Protein AF-A0A7W0ZN73-F1 (afdb_monomer_lite)

Sequence (75 aa):
KLKANSSSWVKTATNKRFAWQRRYAAFSVSESQVERVRSYIRNQEAHHRRTTFADEYKALLRAHHIDFDEEHLWT

Secondary structure (DSSP, 8-state):
-HHHHHHHHHHHHH-S-----S--------GGGHHHHHHHHHTHHHHHTTS-HHHHHHHHHHHTT----TTTTT-

Radius of gyration: 15.47 Å; chains: 1; bounding box: 40×29×34 Å

Foldseek 3Di:
DPQVVVQVVCCVVPVDNDHDDPDDDDDDDDPVCVVVVVVCVVCVVVVCVPDPPLRVVVVRCVVRVHDDDPVPPVD

Structure (mmCIF, N/CA/C/O backbone):
data_AF-A0A7W0ZN73-F1
#
_entry.id   AF-A0A7W0ZN73-F1
#
loop_
_atom_site.group_PDB
_atom_site.id
_atom_site.type_symbol
_atom_site.label_atom_id
_atom_site.label_alt_id
_atom_site.label_comp_id
_atom_site.label_asym_id
_atom_site.label_entity_id
_atom_site.label_seq_id
_atom_site.pdbx_PDB_ins_code
_atom_site.Cartn_x
_atom_site.Cartn_y
_atom_site.Cartn_z
_atom_site.occupancy
_atom_site.B_iso_or_equiv
_atom_site.auth_seq_id
_atom_site.auth_comp_id
_atom_site.auth_asym_id
_atom_site.auth_atom_id
_atom_site.pdbx_PDB_model_num
ATOM 1 N N . LYS A 1 1 ? 8.435 12.673 -5.783 1.00 73.88 1 LYS A N 1
ATOM 2 C CA . LYS A 1 1 ? 9.824 12.134 -5.799 1.00 73.88 1 LYS A CA 1
ATOM 3 C C . LYS A 1 1 ? 10.022 10.849 -4.958 1.00 73.88 1 LYS A C 1
ATOM 5 O O . LYS A 1 1 ? 11.153 10.516 -4.650 1.00 73.88 1 LYS A O 1
ATOM 10 N N . LEU A 1 2 ? 8.987 10.051 -4.656 1.00 92.12 2 LEU A N 1
ATOM 11 C CA . LEU A 1 2 ? 9.154 8.828 -3.846 1.00 92.12 2 LEU A CA 1
ATOM 12 C C . LEU A 1 2 ? 9.666 7.629 -4.667 1.00 92.12 2 LEU A C 1
ATOM 14 O O . LEU A 1 2 ? 10.789 7.175 -4.475 1.00 92.12 2 LEU A O 1
ATOM 18 N N . LYS A 1 3 ? 8.866 7.164 -5.638 1.00 94.31 3 LYS A N 1
ATOM 19 C CA . LYS A 1 3 ? 9.150 5.961 -6.447 1.00 94.31 3 LYS A CA 1
ATOM 20 C C . LYS A 1 3 ? 10.437 6.079 -7.272 1.00 94.31 3 LYS A C 1
ATOM 22 O O . LYS A 1 3 ? 11.179 5.110 -7.393 1.00 94.31 3 LYS A O 1
ATOM 27 N N . ALA A 1 4 ? 10.721 7.261 -7.820 1.00 93.19 4 ALA A N 1
ATOM 28 C CA . ALA A 1 4 ? 11.924 7.501 -8.621 1.00 93.19 4 ALA A CA 1
ATOM 29 C C . ALA A 1 4 ? 13.210 7.390 -7.783 1.00 93.19 4 ALA A C 1
ATOM 31 O O . ALA A 1 4 ? 14.112 6.632 -8.139 1.00 93.19 4 ALA A O 1
ATOM 32 N N . ASN A 1 5 ? 13.264 8.084 -6.641 1.00 96.00 5 ASN A N 1
ATOM 33 C CA . ASN A 1 5 ? 14.442 8.091 -5.774 1.00 96.00 5 ASN A CA 1
ATOM 34 C C . ASN A 1 5 ? 14.706 6.699 -5.188 1.00 96.00 5 ASN A C 1
ATOM 36 O O . ASN A 1 5 ? 15.835 6.218 -5.248 1.00 96.00 5 ASN A O 1
ATOM 40 N N . SER A 1 6 ? 13.665 6.015 -4.696 1.00 95.25 6 SER A N 1
ATOM 41 C CA . SER A 1 6 ? 13.817 4.656 -4.170 1.00 95.25 6 SER A CA 1
ATOM 42 C C . SER A 1 6 ? 14.180 3.645 -5.257 1.00 95.25 6 SER A C 1
ATOM 44 O O . SER A 1 6 ? 14.972 2.750 -4.994 1.00 95.25 6 SER A O 1
ATOM 46 N N . SER A 1 7 ? 13.698 3.809 -6.497 1.00 95.38 7 SER A N 1
ATOM 47 C CA . SER A 1 7 ? 14.135 2.951 -7.610 1.00 95.38 7 SER A CA 1
ATOM 48 C C . SER A 1 7 ? 15.626 3.091 -7.891 1.00 95.38 7 SER A C 1
ATOM 50 O O . SER A 1 7 ? 16.293 2.086 -8.113 1.00 95.38 7 SER A O 1
ATOM 52 N N . SER A 1 8 ? 16.144 4.325 -7.893 1.00 95.31 8 SER A N 1
ATOM 53 C CA . SER A 1 8 ? 17.579 4.575 -8.064 1.00 95.31 8 SER A CA 1
ATOM 54 C C . SER A 1 8 ? 18.374 3.914 -6.938 1.00 95.31 8 SER A C 1
ATOM 56 O O . SER A 1 8 ? 19.278 3.125 -7.197 1.00 95.31 8 SER A O 1
ATOM 58 N N . TRP A 1 9 ? 17.956 4.140 -5.690 1.00 96.50 9 TRP A N 1
ATOM 59 C CA . TRP A 1 9 ? 18.615 3.566 -4.521 1.00 96.50 9 TRP A CA 1
ATOM 60 C C . TRP A 1 9 ? 18.629 2.029 -4.536 1.00 96.50 9 TRP A C 1
ATOM 62 O O . TRP A 1 9 ? 19.691 1.443 -4.354 1.00 96.50 9 TRP A O 1
ATOM 72 N N . VAL A 1 10 ? 17.500 1.363 -4.822 1.00 96.94 10 VAL A N 1
ATOM 73 C CA . VAL A 1 10 ? 17.430 -0.113 -4.871 1.00 96.94 10 VAL A CA 1
ATOM 74 C C . VAL A 1 10 ? 18.334 -0.678 -5.968 1.00 96.94 10 VAL A C 1
ATOM 76 O O . VAL A 1 10 ? 19.030 -1.666 -5.730 1.00 96.94 10 VAL A O 1
ATOM 79 N N . LYS A 1 11 ? 18.354 -0.057 -7.157 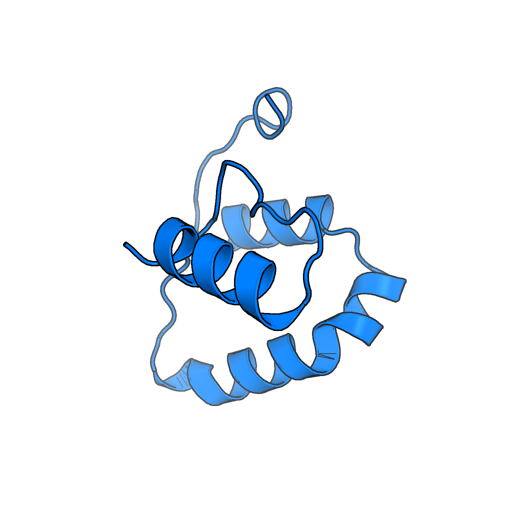1.00 96.88 11 LYS A N 1
ATOM 80 C CA . LYS A 1 11 ? 19.244 -0.474 -8.254 1.00 96.88 11 LYS A CA 1
ATOM 81 C C . LYS A 1 11 ? 20.705 -0.407 -7.824 1.00 96.88 11 LYS A C 1
ATOM 83 O O . LYS A 1 11 ? 21.427 -1.374 -8.033 1.00 96.88 11 LYS A O 1
ATOM 88 N N . THR A 1 12 ? 21.113 0.684 -7.177 1.00 96.75 12 THR A N 1
ATOM 89 C CA . THR A 1 12 ? 22.485 0.853 -6.679 1.00 96.75 12 THR A CA 1
ATOM 90 C C . THR A 1 12 ? 22.812 -0.133 -5.557 1.00 96.75 12 THR A C 1
ATOM 92 O O . THR A 1 12 ? 23.853 -0.775 -5.598 1.00 96.75 12 THR A O 1
ATOM 95 N N . ALA A 1 13 ? 21.921 -0.297 -4.577 1.00 97.56 13 ALA A N 1
ATOM 96 C CA . ALA A 1 13 ? 22.166 -1.128 -3.398 1.00 97.56 13 ALA A CA 1
ATOM 97 C C . ALA A 1 13 ? 22.196 -2.634 -3.703 1.00 97.56 13 ALA A C 1
ATOM 99 O O . ALA A 1 13 ? 22.862 -3.392 -3.006 1.00 97.56 13 ALA A O 1
ATOM 100 N N . THR A 1 14 ? 21.457 -3.083 -4.721 1.00 96.81 14 THR A N 1
ATOM 101 C CA . THR A 1 14 ? 21.297 -4.518 -5.021 1.00 96.81 14 THR A CA 1
ATOM 102 C C . THR A 1 14 ? 21.926 -4.949 -6.342 1.00 96.81 14 THR A C 1
ATOM 104 O O . THR A 1 14 ? 21.996 -6.147 -6.610 1.00 96.81 14 THR A O 1
ATOM 107 N N . ASN A 1 15 ? 22.340 -3.997 -7.184 1.00 95.06 15 ASN A N 1
ATOM 108 C CA . ASN A 1 15 ? 22.767 -4.217 -8.568 1.00 95.06 15 ASN A CA 1
ATOM 109 C C . ASN A 1 15 ? 21.743 -5.001 -9.422 1.00 95.06 15 ASN A C 1
ATOM 111 O O . ASN A 1 15 ? 22.094 -5.674 -10.391 1.00 95.06 15 ASN A O 1
ATOM 115 N N . LYS A 1 16 ? 20.453 -4.945 -9.060 1.00 95.75 16 LYS A N 1
ATOM 116 C CA . LYS A 1 16 ? 19.361 -5.611 -9.784 1.00 95.75 16 LYS A CA 1
ATOM 117 C C . LYS A 1 16 ? 18.555 -4.615 -10.606 1.00 95.75 16 LYS A C 1
ATOM 119 O O . LYS A 1 16 ? 18.379 -3.453 -10.233 1.00 95.75 16 LYS A O 1
ATOM 124 N N . ARG A 1 17 ? 17.983 -5.097 -11.714 1.00 95.25 17 ARG A N 1
ATOM 125 C CA . ARG A 1 17 ? 16.934 -4.358 -12.426 1.00 95.25 17 ARG A CA 1
ATOM 126 C C . ARG A 1 17 ? 15.712 -4.269 -11.518 1.00 95.25 17 ARG A C 1
ATOM 128 O O . ARG A 1 17 ? 15.147 -5.285 -11.132 1.00 95.25 17 ARG A O 1
ATOM 135 N N . PHE A 1 18 ? 15.316 -3.047 -11.194 1.00 95.31 18 PHE A N 1
ATOM 136 C CA . PHE A 1 18 ? 14.158 -2.774 -10.359 1.00 95.31 18 PHE A CA 1
ATOM 137 C C . PHE A 1 18 ? 13.370 -1.595 -10.921 1.00 95.31 18 PHE A C 1
ATOM 139 O O . PHE A 1 18 ? 13.944 -0.584 -11.330 1.00 95.31 18 PHE A O 1
ATOM 146 N N . ALA A 1 19 ? 12.052 -1.711 -10.917 1.00 94.81 19 ALA A N 1
ATOM 147 C CA . ALA A 1 19 ? 11.146 -0.600 -11.135 1.00 94.81 19 ALA A CA 1
ATOM 148 C C . ALA A 1 19 ? 9.880 -0.859 -10.325 1.00 94.81 19 ALA A C 1
ATOM 150 O O . ALA A 1 19 ? 9.415 -1.994 -10.230 1.00 94.81 19 ALA A O 1
ATOM 151 N N . TRP A 1 20 ? 9.307 0.198 -9.760 1.00 94.88 20 TRP A N 1
ATOM 152 C CA . TRP A 1 20 ? 7.961 0.099 -9.217 1.00 94.88 20 TRP A CA 1
ATOM 153 C C . TRP A 1 20 ? 6.942 -0.111 -10.337 1.00 94.88 20 TRP A C 1
ATOM 155 O O . TRP A 1 20 ? 7.148 0.334 -11.467 1.00 94.88 20 TRP A O 1
ATOM 165 N N . GLN A 1 21 ? 5.790 -0.684 -9.989 1.00 91.25 21 GLN A N 1
ATOM 166 C CA . GLN A 1 21 ? 4.603 -0.655 -10.845 1.00 91.25 21 GLN A CA 1
ATOM 167 C C . GLN A 1 21 ? 4.289 0.780 -11.298 1.00 91.25 21 GLN A C 1
ATOM 169 O O . GLN A 1 21 ? 4.587 1.735 -10.580 1.00 91.25 21 GLN A O 1
ATOM 174 N N . ARG A 1 22 ? 3.656 0.957 -12.464 1.00 89.25 22 ARG A N 1
ATOM 175 C CA . ARG A 1 22 ? 3.336 2.290 -13.014 1.00 89.25 22 ARG A CA 1
ATOM 176 C C . ARG A 1 22 ? 2.448 3.103 -12.064 1.00 89.25 22 ARG A C 1
ATOM 178 O O . ARG A 1 22 ? 2.771 4.240 -11.724 1.00 89.25 22 ARG A O 1
ATOM 185 N N . ARG A 1 23 ? 1.364 2.496 -11.581 1.00 88.62 23 ARG A N 1
ATOM 186 C CA . ARG A 1 23 ? 0.347 3.141 -10.737 1.00 88.62 23 ARG A CA 1
ATOM 187 C C . ARG A 1 23 ? 0.568 2.844 -9.249 1.00 88.62 23 ARG A C 1
ATOM 189 O O . ARG A 1 23 ? 1.479 2.101 -8.882 1.00 88.62 23 ARG A O 1
ATOM 196 N N . TYR A 1 24 ? -0.188 3.519 -8.395 1.00 91.69 24 TYR A N 1
ATOM 197 C CA . TYR A 1 24 ? -0.315 3.242 -6.964 1.00 91.69 24 TYR A CA 1
ATOM 198 C C . TYR A 1 24 ? -1.689 3.735 -6.500 1.00 91.69 24 TYR A C 1
ATOM 200 O O . TYR A 1 24 ? -2.303 4.552 -7.186 1.00 91.69 24 TYR A O 1
ATOM 208 N N . ALA A 1 25 ? -2.139 3.262 -5.343 1.00 92.00 25 ALA A N 1
ATOM 209 C CA . ALA A 1 25 ? -3.337 3.754 -4.680 1.00 92.00 25 ALA A CA 1
ATOM 210 C C . ALA A 1 25 ? -2.974 4.306 -3.301 1.00 92.00 25 ALA A C 1
ATOM 212 O O . ALA A 1 25 ? -2.028 3.833 -2.668 1.00 92.00 25 ALA A O 1
ATOM 213 N N . ALA A 1 26 ? -3.701 5.328 -2.865 1.00 94.62 26 ALA A N 1
ATOM 214 C CA . ALA A 1 26 ? -3.544 5.938 -1.555 1.00 94.62 26 ALA A CA 1
ATOM 215 C C . ALA A 1 26 ? -4.933 6.159 -0.960 1.00 94.62 26 ALA A C 1
ATOM 217 O O . ALA A 1 26 ? -5.802 6.725 -1.620 1.00 94.62 26 ALA A O 1
ATOM 218 N N . PHE A 1 27 ? -5.119 5.703 0.274 1.00 95.19 27 PHE A N 1
ATOM 219 C CA . PHE A 1 27 ? -6.385 5.769 0.989 1.00 95.19 27 PHE A CA 1
ATOM 220 C C . PHE A 1 27 ? -6.166 6.469 2.326 1.00 95.19 27 PHE A C 1
ATOM 222 O O . PHE A 1 27 ? -5.234 6.134 3.061 1.00 95.19 27 PHE A O 1
ATOM 229 N N . SER A 1 28 ? -7.015 7.445 2.632 1.00 95.25 28 SER A N 1
ATOM 230 C CA . SER A 1 28 ? -6.997 8.140 3.919 1.00 95.25 28 SER A CA 1
ATOM 231 C C . SER A 1 28 ? -7.752 7.325 4.964 1.00 95.25 28 SER A C 1
ATOM 233 O O . SER A 1 28 ? -8.832 6.807 4.689 1.00 95.25 28 SER A O 1
ATOM 235 N N . VAL A 1 29 ? -7.212 7.253 6.177 1.00 95.50 29 VAL A N 1
ATOM 236 C CA . VAL A 1 29 ? -7.849 6.610 7.334 1.00 95.50 29 VAL A CA 1
ATOM 237 C C . VAL A 1 29 ? -7.841 7.567 8.522 1.00 95.50 29 VAL A C 1
ATOM 239 O O . VAL A 1 29 ? -6.986 8.448 8.605 1.00 95.50 29 VAL A O 1
ATOM 242 N N . SER A 1 30 ? -8.783 7.404 9.449 1.00 96.62 30 SER A N 1
ATOM 243 C CA . SER A 1 30 ? -8.762 8.141 10.718 1.00 96.62 30 SER A CA 1
ATOM 244 C C . SER A 1 30 ? -7.588 7.692 11.592 1.00 96.62 30 SER A C 1
ATOM 246 O O . SER A 1 30 ? -7.241 6.513 11.596 1.00 96.62 30 SER A O 1
ATOM 248 N N . GLU A 1 31 ? -7.036 8.599 12.401 1.00 97.25 31 GLU A N 1
ATOM 249 C CA . GLU A 1 31 ? -5.927 8.299 13.329 1.00 97.25 31 GLU A CA 1
ATOM 250 C C . GLU A 1 31 ? -6.250 7.129 14.275 1.00 97.25 31 GLU A C 1
ATOM 252 O O . GLU A 1 31 ? -5.421 6.258 14.527 1.00 97.25 31 GLU A O 1
ATOM 257 N N . SER A 1 32 ? -7.504 7.025 14.721 1.00 97.94 32 SER A N 1
ATOM 258 C CA . SER A 1 32 ? -7.979 5.913 15.555 1.00 97.94 32 SER A CA 1
ATOM 259 C C . SER A 1 32 ? -7.852 4.532 14.895 1.00 97.94 32 SER A C 1
ATOM 261 O O . SER A 1 32 ? -7.939 3.515 15.578 1.00 97.94 32 SER A O 1
ATOM 263 N N . GLN A 1 33 ? -7.645 4.470 13.577 1.00 97.06 33 GLN A N 1
ATOM 264 C CA . GLN A 1 33 ? -7.478 3.229 12.821 1.00 97.06 33 GLN A CA 1
ATOM 265 C C . GLN A 1 33 ? -6.011 2.809 12.659 1.00 97.06 33 GLN A C 1
ATOM 267 O O . GLN A 1 33 ? -5.763 1.733 12.114 1.00 97.06 33 GLN A O 1
ATOM 272 N N . VAL A 1 34 ? -5.033 3.594 13.129 1.00 97.44 34 VAL A N 1
ATOM 273 C CA . VAL A 1 34 ? -3.600 3.322 12.906 1.00 97.44 34 VAL A CA 1
ATOM 274 C C . VAL A 1 34 ? -3.196 1.920 13.367 1.00 97.44 34 VAL A C 1
ATOM 276 O O . VAL A 1 34 ? -2.571 1.185 12.601 1.00 97.44 34 VAL A O 1
ATOM 279 N N . GLU A 1 35 ? -3.598 1.491 14.566 1.00 98.19 35 GLU A N 1
ATOM 280 C CA . GLU A 1 35 ? -3.241 0.155 15.074 1.00 98.19 35 GLU A CA 1
ATOM 281 C C . GLU A 1 35 ? -3.903 -0.982 14.287 1.00 98.19 35 GLU A C 1
ATOM 283 O O . GLU A 1 35 ? -3.299 -2.037 14.053 1.00 98.19 35 GLU A O 1
ATOM 288 N N . ARG A 1 36 ? -5.118 -0.747 13.785 1.00 97.62 36 ARG A N 1
ATOM 289 C CA . ARG A 1 36 ? -5.797 -1.687 12.892 1.00 97.62 36 ARG A CA 1
ATOM 290 C C . ARG A 1 36 ? -5.071 -1.789 11.550 1.00 97.62 36 ARG A C 1
ATOM 292 O O . ARG A 1 36 ? -4.846 -2.900 11.080 1.00 97.62 36 ARG A O 1
ATOM 299 N N . VAL A 1 37 ? -4.648 -0.667 10.965 1.00 97.25 37 VAL A N 1
ATOM 300 C CA . VAL A 1 37 ? -3.884 -0.647 9.704 1.00 97.25 37 VAL A CA 1
ATOM 301 C C . VAL A 1 37 ? -2.514 -1.305 9.873 1.00 97.25 37 VAL A C 1
ATOM 303 O O . VAL A 1 37 ? -2.115 -2.108 9.032 1.00 97.25 37 VAL A O 1
ATOM 306 N N . ARG A 1 38 ? -1.812 -1.047 10.982 1.00 98.06 38 ARG A N 1
ATOM 307 C CA . ARG A 1 38 ? -0.543 -1.721 11.313 1.00 98.06 38 ARG A CA 1
ATOM 308 C C . ARG A 1 38 ? -0.713 -3.235 11.382 1.00 98.06 38 ARG A C 1
ATOM 310 O O . ARG A 1 38 ? 0.089 -3.972 10.809 1.00 98.06 38 ARG A O 1
ATOM 317 N N . SER A 1 39 ? -1.761 -3.691 12.064 1.00 98.19 39 SER A N 1
ATOM 318 C CA . SER A 1 39 ? -2.077 -5.116 12.188 1.00 98.19 39 SER A CA 1
ATOM 319 C C . SER A 1 39 ? -2.448 -5.734 10.840 1.00 98.19 39 SER A C 1
ATOM 321 O O . SER A 1 39 ? -2.004 -6.837 10.536 1.00 98.19 39 SER A O 1
ATOM 323 N N . TYR A 1 40 ? -3.202 -5.016 10.009 1.00 96.69 40 TYR A N 1
ATOM 324 C CA . TYR A 1 40 ? -3.522 -5.417 8.641 1.00 96.69 40 TYR A CA 1
ATOM 325 C C . TYR A 1 40 ? -2.252 -5.599 7.789 1.00 96.69 40 TYR A C 1
ATOM 327 O O . TYR A 1 40 ? -2.019 -6.695 7.286 1.00 96.69 40 TYR A O 1
ATOM 335 N N . ILE A 1 41 ? -1.360 -4.597 7.741 1.00 97.12 41 ILE A N 1
ATOM 336 C CA . ILE A 1 41 ? -0.100 -4.658 6.973 1.00 97.12 41 ILE A CA 1
ATOM 337 C C . ILE A 1 41 ? 0.784 -5.825 7.433 1.00 97.12 41 ILE A C 1
ATOM 339 O O . ILE A 1 41 ? 1.325 -6.555 6.603 1.00 97.12 41 ILE A O 1
ATOM 343 N N . ARG A 1 42 ? 0.917 -6.032 8.750 1.00 98.38 42 ARG A N 1
ATOM 344 C CA . ARG A 1 42 ? 1.742 -7.112 9.319 1.00 98.38 42 ARG A CA 1
ATOM 345 C C . ARG A 1 42 ? 1.276 -8.504 8.882 1.00 98.38 42 ARG A C 1
ATOM 347 O O . ARG A 1 42 ? 2.102 -9.398 8.746 1.00 98.38 42 ARG A O 1
ATOM 354 N N . ASN A 1 43 ? -0.026 -8.680 8.664 1.00 97.81 43 ASN A N 1
ATOM 355 C CA . ASN A 1 43 ? -0.632 -9.968 8.332 1.00 97.81 43 ASN A CA 1
ATOM 356 C C . ASN A 1 43 ? -0.890 -10.160 6.823 1.00 97.81 43 ASN A C 1
ATOM 358 O O . ASN A 1 43 ? -1.509 -11.158 6.449 1.00 97.81 43 ASN A O 1
ATOM 362 N N . GLN A 1 44 ? -0.406 -9.257 5.955 1.00 97.50 44 GLN A N 1
ATOM 363 C CA . GLN A 1 44 ? -0.669 -9.306 4.507 1.00 97.50 44 GLN A CA 1
ATOM 364 C C . GLN A 1 44 ? -0.245 -10.622 3.857 1.00 97.50 44 GLN A C 1
ATOM 366 O O . GLN A 1 44 ? -0.972 -11.140 3.019 1.00 97.50 44 GLN A O 1
ATOM 371 N N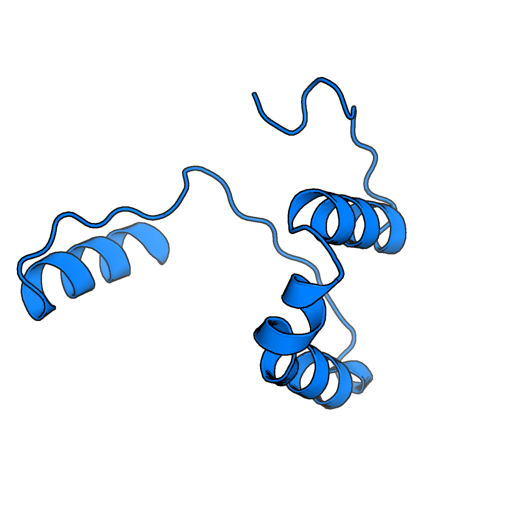 . GLU A 1 45 ? 0.884 -11.211 4.263 1.00 97.38 45 GLU A N 1
ATOM 372 C CA . GLU A 1 45 ? 1.325 -12.486 3.686 1.00 97.38 45 GLU A CA 1
ATOM 373 C C . GLU A 1 45 ? 0.293 -13.598 3.931 1.00 97.38 45 GLU A C 1
ATOM 375 O O . GLU A 1 45 ? -0.077 -14.326 3.013 1.00 97.38 45 GLU A O 1
ATOM 380 N N . ALA A 1 46 ? -0.220 -13.708 5.159 1.00 97.81 46 ALA A N 1
ATOM 381 C CA . ALA A 1 46 ? -1.246 -14.688 5.498 1.00 97.81 46 ALA A CA 1
ATOM 382 C C . ALA A 1 46 ? -2.591 -14.368 4.826 1.00 97.81 46 ALA A C 1
ATOM 384 O O . ALA A 1 46 ? -3.287 -15.283 4.386 1.00 97.81 46 ALA A O 1
ATOM 385 N N . HIS A 1 47 ? -2.942 -13.084 4.716 1.00 97.19 47 HIS A N 1
ATOM 386 C CA . HIS A 1 47 ? -4.146 -12.626 4.023 1.00 97.19 47 HIS A CA 1
ATOM 387 C C . HIS A 1 47 ? -4.112 -12.988 2.529 1.00 97.19 47 HIS A C 1
ATOM 389 O O . HIS A 1 47 ? -5.058 -13.584 2.011 1.00 97.19 47 HIS A O 1
ATOM 395 N N . HIS A 1 48 ? -2.989 -12.733 1.853 1.00 97.69 48 HIS A N 1
ATOM 396 C CA . HIS A 1 48 ? -2.808 -12.989 0.420 1.00 97.69 48 HIS A CA 1
ATOM 397 C C . HIS A 1 48 ? -2.668 -14.462 0.042 1.00 97.69 48 HIS A C 1
ATOM 399 O O . HIS A 1 48 ? -2.751 -14.803 -1.134 1.00 97.69 48 HIS A O 1
ATOM 405 N N . ARG A 1 49 ? -2.554 -15.365 1.023 1.00 97.06 49 ARG A N 1
ATOM 406 C CA . ARG A 1 49 ? -2.749 -16.807 0.786 1.00 97.06 49 ARG A CA 1
ATOM 407 C C . ARG A 1 49 ? -4.207 -17.162 0.481 1.00 97.06 49 ARG A C 1
ATOM 409 O O . ARG A 1 49 ? -4.460 -18.258 -0.008 1.00 97.06 49 ARG A O 1
ATOM 416 N N . ARG A 1 50 ? -5.162 -16.285 0.815 1.00 97.19 50 ARG A N 1
ATOM 417 C CA . ARG A 1 50 ? -6.611 -16.519 0.666 1.00 97.19 50 ARG A CA 1
ATOM 418 C C . ARG A 1 50 ? -7.316 -15.474 -0.197 1.00 97.19 50 ARG A C 1
ATOM 420 O O . ARG A 1 50 ? -8.338 -15.794 -0.790 1.00 97.19 50 ARG A O 1
ATOM 427 N N . THR A 1 51 ? -6.779 -14.260 -0.269 1.00 96.50 51 THR A N 1
ATOM 428 C CA . THR A 1 51 ? -7.364 -13.137 -1.011 1.00 96.50 51 THR A CA 1
ATOM 429 C C . THR A 1 51 ? -6.393 -12.664 -2.078 1.00 96.50 51 THR A C 1
ATOM 431 O O . THR A 1 51 ? -5.222 -12.429 -1.785 1.00 96.50 51 THR A O 1
ATOM 434 N N . THR A 1 52 ? -6.855 -12.485 -3.313 1.00 96.56 52 THR A N 1
ATOM 435 C CA . THR A 1 52 ? -5.988 -11.941 -4.362 1.00 96.56 52 THR A CA 1
ATOM 436 C C . THR A 1 52 ? -5.803 -10.432 -4.191 1.00 96.56 52 THR A C 1
ATOM 438 O O . THR A 1 52 ? -6.662 -9.740 -3.643 1.00 96.56 52 THR A O 1
ATOM 441 N N . PHE A 1 53 ? -4.704 -9.890 -4.723 1.00 92.81 53 PHE A N 1
ATOM 442 C CA . PHE A 1 53 ? -4.500 -8.439 -4.771 1.00 92.81 53 PHE A CA 1
ATOM 443 C C . PHE A 1 53 ? -5.655 -7.713 -5.481 1.00 92.81 53 PHE A C 1
ATOM 445 O O . PHE A 1 53 ? -6.059 -6.637 -5.053 1.00 92.81 53 PHE A O 1
ATOM 452 N N . ALA A 1 54 ? -6.198 -8.297 -6.555 1.00 93.62 54 ALA A N 1
ATOM 453 C CA . ALA A 1 54 ? -7.299 -7.699 -7.304 1.00 93.62 54 ALA A CA 1
ATOM 454 C C . ALA A 1 54 ? -8.574 -7.595 -6.457 1.00 93.62 54 ALA A C 1
ATOM 456 O O . ALA A 1 54 ? -9.224 -6.548 -6.455 1.00 93.62 54 ALA A O 1
ATOM 457 N N . ASP A 1 55 ? -8.905 -8.646 -5.705 1.00 96.00 55 ASP A N 1
ATOM 458 C CA . ASP A 1 55 ? -10.075 -8.652 -4.822 1.00 96.00 55 ASP A CA 1
ATOM 459 C C . ASP A 1 55 ? -9.923 -7.643 -3.687 1.00 96.00 55 ASP A C 1
ATOM 461 O O . ASP A 1 55 ? -10.843 -6.872 -3.412 1.00 96.00 55 ASP A O 1
ATOM 465 N N . GLU A 1 56 ? -8.743 -7.599 -3.069 1.00 96.44 56 GLU A N 1
ATOM 466 C CA . GLU A 1 56 ? -8.436 -6.646 -2.007 1.00 96.44 56 GLU A CA 1
ATOM 467 C C . GLU A 1 56 ? -8.479 -5.200 -2.512 1.00 96.44 56 GLU A C 1
ATOM 469 O O . GLU A 1 56 ? -9.079 -4.334 -1.876 1.00 96.44 56 GLU A O 1
ATOM 474 N N . TYR A 1 57 ? -7.902 -4.931 -3.684 1.00 95.00 57 TYR A N 1
ATOM 475 C CA . TYR A 1 57 ? -7.914 -3.598 -4.268 1.00 95.00 57 TYR A CA 1
ATOM 476 C C . TYR A 1 57 ? -9.341 -3.126 -4.568 1.00 95.00 57 TYR A C 1
ATOM 478 O O . TYR A 1 57 ? -9.713 -2.020 -4.175 1.00 95.00 57 TYR A O 1
ATOM 486 N N . LYS A 1 58 ? -10.179 -3.985 -5.166 1.00 95.56 58 LYS A N 1
ATOM 487 C CA . LYS A 1 58 ? -11.607 -3.696 -5.378 1.00 95.56 58 LYS A CA 1
ATOM 488 C C . LYS A 1 58 ? -12.348 -3.478 -4.058 1.00 95.56 58 LYS A C 1
ATOM 490 O O . LYS A 1 58 ? -13.180 -2.577 -3.971 1.00 95.56 58 LYS A O 1
ATOM 495 N N . ALA A 1 59 ? -12.046 -4.262 -3.023 1.00 95.94 59 ALA A N 1
ATOM 496 C CA . ALA A 1 59 ? -12.644 -4.091 -1.701 1.00 95.94 59 ALA A CA 1
ATOM 497 C C . ALA A 1 59 ? -12.283 -2.734 -1.076 1.00 95.94 59 ALA A C 1
ATOM 499 O O . ALA A 1 59 ? -13.163 -2.072 -0.530 1.00 95.94 59 ALA A O 1
ATOM 500 N N . LEU A 1 60 ? -11.030 -2.287 -1.206 1.00 96.31 60 LEU A N 1
ATOM 501 C CA . LEU A 1 60 ? -10.596 -0.966 -0.743 1.00 96.31 60 LEU A CA 1
ATOM 502 C C . LEU A 1 60 ? -11.297 0.161 -1.510 1.00 96.31 60 LEU A C 1
ATOM 504 O O . LEU A 1 60 ? -11.806 1.089 -0.891 1.00 96.31 60 LEU A O 1
ATOM 508 N N . LEU A 1 61 ? -11.393 0.068 -2.839 1.00 96.06 61 LEU A N 1
ATOM 509 C CA . LEU A 1 61 ? -12.117 1.064 -3.638 1.00 96.06 61 LEU A CA 1
ATOM 510 C C . LEU A 1 61 ? -13.587 1.177 -3.204 1.00 96.06 61 LEU A C 1
ATOM 512 O O . LEU A 1 61 ? -14.064 2.281 -2.948 1.00 96.06 61 LEU A O 1
ATOM 516 N N . ARG A 1 62 ? -14.272 0.039 -3.017 1.00 96.44 62 ARG A N 1
ATOM 517 C CA . ARG A 1 62 ? -15.660 -0.003 -2.522 1.00 96.44 62 ARG A CA 1
ATOM 518 C C . ARG A 1 62 ? -15.791 0.579 -1.113 1.00 96.44 62 ARG A C 1
ATOM 520 O O . ARG A 1 62 ? -16.695 1.369 -0.871 1.00 96.44 62 ARG A O 1
ATOM 527 N N . ALA A 1 63 ? -14.884 0.230 -0.196 1.00 95.56 63 ALA A N 1
ATOM 528 C CA . ALA A 1 63 ? -14.889 0.739 1.179 1.00 95.56 63 ALA A CA 1
ATOM 529 C C . ALA A 1 63 ? -14.694 2.262 1.256 1.00 95.56 63 ALA A C 1
ATOM 531 O O . ALA A 1 63 ? -15.151 2.895 2.204 1.00 95.56 63 ALA A O 1
ATOM 532 N N . HIS A 1 64 ? -14.030 2.842 0.256 1.00 95.88 64 HIS A N 1
ATOM 533 C CA . HIS A 1 64 ? -13.813 4.280 0.135 1.00 95.88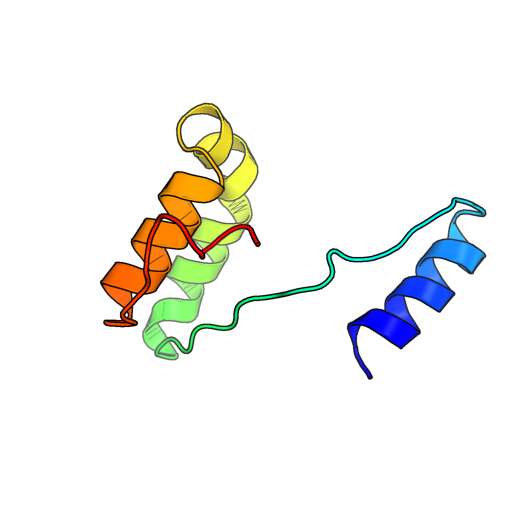 64 HIS A CA 1
ATOM 534 C C . HIS A 1 64 ? -14.791 4.970 -0.827 1.00 95.88 64 HIS A C 1
ATOM 536 O O . HIS A 1 64 ? -14.598 6.146 -1.123 1.00 95.88 64 HIS A O 1
ATOM 542 N N . HIS A 1 65 ? -15.837 4.269 -1.287 1.00 95.44 65 HIS A N 1
ATOM 543 C CA . HIS A 1 65 ? -16.841 4.789 -2.223 1.00 95.44 65 HIS A CA 1
ATOM 544 C C . HIS A 1 65 ? -16.232 5.406 -3.492 1.00 95.44 65 HIS A C 1
ATOM 546 O O . HIS A 1 65 ? -16.702 6.425 -3.993 1.00 95.44 65 HIS A O 1
ATOM 552 N N . ILE A 1 66 ? -15.154 4.803 -3.994 1.00 94.75 66 ILE A N 1
ATOM 553 C CA . ILE A 1 66 ? -14.554 5.176 -5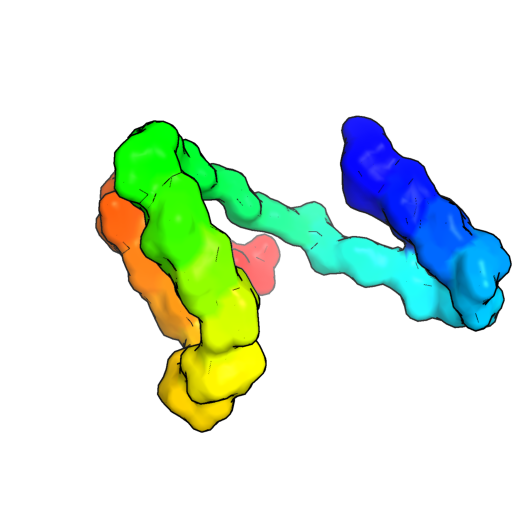.272 1.00 94.75 66 ILE A CA 1
ATOM 554 C C . ILE A 1 66 ? -15.209 4.320 -6.347 1.00 94.75 66 ILE A C 1
ATOM 556 O O . ILE A 1 66 ? -15.098 3.094 -6.301 1.00 94.75 66 ILE A O 1
ATOM 560 N N . ASP A 1 67 ? -15.853 4.965 -7.315 1.00 92.69 67 ASP A N 1
ATOM 561 C CA . ASP A 1 67 ? -16.389 4.288 -8.490 1.00 92.69 67 ASP A CA 1
ATOM 562 C C . ASP A 1 67 ? -15.250 3.819 -9.399 1.00 92.69 67 ASP A C 1
ATOM 564 O O . ASP A 1 67 ? -14.281 4.542 -9.654 1.00 92.69 67 ASP A O 1
ATOM 568 N N . PHE A 1 68 ? -15.362 2.592 -9.896 1.00 91.44 68 PHE A N 1
ATOM 569 C CA . PHE A 1 68 ? -14.420 2.023 -10.848 1.00 91.44 68 PHE A CA 1
ATOM 570 C C . PHE A 1 68 ? -15.130 1.087 -11.813 1.00 91.44 68 PHE A C 1
ATOM 572 O O . PHE A 1 68 ? -16.078 0.392 -11.453 1.00 91.44 68 PHE A O 1
ATOM 579 N N . ASP A 1 69 ? -14.611 1.048 -13.032 1.00 90.19 69 ASP A N 1
ATOM 580 C CA . ASP A 1 69 ? -14.996 0.072 -14.036 1.00 90.19 69 ASP A CA 1
ATOM 581 C C . ASP A 1 69 ? -14.036 -1.123 -13.968 1.00 90.19 69 ASP A C 1
ATOM 583 O O . ASP A 1 69 ? -12.823 -0.967 -14.145 1.00 90.19 69 ASP A O 1
ATOM 587 N N . GLU A 1 70 ? -14.575 -2.314 -13.693 1.00 83.94 70 GLU A N 1
ATOM 588 C CA . GLU A 1 70 ? -13.789 -3.546 -13.580 1.00 83.94 70 GLU A CA 1
ATOM 589 C C . GLU A 1 70 ? -13.024 -3.884 -14.868 1.00 83.94 70 GLU A C 1
ATOM 591 O O . GLU A 1 70 ? -11.937 -4.460 -14.778 1.00 83.94 70 GLU A O 1
ATOM 596 N N . GLU A 1 71 ? -13.527 -3.477 -16.038 1.00 82.56 71 GLU A N 1
ATOM 597 C CA . GLU A 1 71 ? -12.883 -3.723 -17.334 1.00 82.56 71 GLU A CA 1
ATOM 598 C C . GLU A 1 71 ? -11.668 -2.812 -17.569 1.00 82.56 71 GLU A C 1
ATOM 600 O O . GLU A 1 71 ? -10.721 -3.195 -18.258 1.00 82.56 71 GLU A O 1
ATOM 605 N N . HIS A 1 72 ? -11.650 -1.629 -16.948 1.00 83.38 72 HIS A N 1
ATOM 606 C CA . HIS A 1 72 ? -10.612 -0.610 -17.147 1.00 83.38 72 HIS A CA 1
ATOM 607 C C . HIS A 1 72 ? -9.609 -0.501 -15.991 1.00 83.38 72 HIS A C 1
ATOM 609 O O . HIS A 1 72 ? -8.638 0.256 -16.075 1.00 83.38 72 HIS A O 1
ATOM 615 N N . LEU A 1 73 ? -9.798 -1.260 -14.908 1.00 82.94 73 LEU A N 1
ATOM 616 C CA . LEU A 1 73 ? -8.919 -1.224 -13.735 1.00 82.94 73 LEU A CA 1
ATOM 617 C C . LEU A 1 73 ? -7.463 -1.620 -14.031 1.00 82.94 73 LEU A C 1
ATOM 619 O O . LEU A 1 73 ? -6.548 -1.205 -13.313 1.00 82.94 73 LEU A O 1
ATOM 623 N N . TRP A 1 74 ? -7.243 -2.421 -15.073 1.00 84.00 74 TRP A N 1
ATOM 624 C CA . TRP A 1 74 ? -5.957 -3.073 -15.340 1.00 84.00 74 TRP A CA 1
ATOM 625 C C . TRP A 1 74 ? -5.243 -2.561 -16.597 1.00 84.00 74 TRP A C 1
ATOM 627 O O . TRP A 1 74 ? -4.167 -3.063 -16.928 1.00 84.00 74 TRP A O 1
ATOM 637 N N . THR A 1 75 ? -5.803 -1.545 -17.256 1.00 74.25 75 THR A N 1
ATOM 638 C CA . THR A 1 75 ? -5.357 -1.022 -18.559 1.00 74.25 75 THR A CA 1
ATOM 639 C C . THR A 1 75 ? -4.417 0.204 -18.449 1.00 74.25 75 THR A C 1
ATOM 641 O O . THR A 1 75 ? -4.436 1.005 -17.471 1.00 74.25 75 THR A O 1
#

pLDDT: mean 94.17, std 4.96, range [73.88, 98.38]

=== Feature glossary ===
The record interleaves many kinds of information about one protein. Here is each kind framed as the question it answers.

Q: What does the local fold look like, residue by residue?
A: A 3Di character summarizes, for each residue, the relative orientation of the Cα frame of its nearest spatial neighbor. Because it encodes fold topology rather than chemistry, 3Di alignments detect remote structural similarity that sequence alignment misses.

Q: Which residues are in helices, strands, or loops?
A: Secondary structure is the local, repeating backbone conformation. DSSP classifies it into eight states by reading the hydrogen-bond network: three helix types (H, G, I), two β types (E, B), two non-regular types (T, S), and unstructured coil (-).

Q: How big and how compact is the whole molecule?
A: Three whole-structure scalars: the radius of gyration (RMS distance of Cα from centroid, in Å), the count of Cα–Cα contacts (pairs closer than 8 Å and separated by more than four residues in sequence — i.e. tertiary, not local, contacts), and the bounding-box dimensions. Together they distinguish compact globular folds from extended fibres or disordered chains.

Q: How confident is the AlphaFold model at each residue?
A: For AlphaFold models, the B-factor field carries pLDDT — the model's own estimate of local accuracy on a 0–100 scale. Regions with pLDDT<50 should be treated as essentially unmodeled; they often correspond to intrinsically disordered segments.

Q: What family and function is it annotated with?
A: Functional annotations link the protein to curated databases. InterPro entries identify conserved domains and families by matching the sequence against member-database signatures (Pfam, PROSITE, CDD, …). Gene Ontology (GO) terms describe molecular function, biological process, and cellular component in a controlled vocabulary. CATH places the structure in a hierarchical fold classification (Cl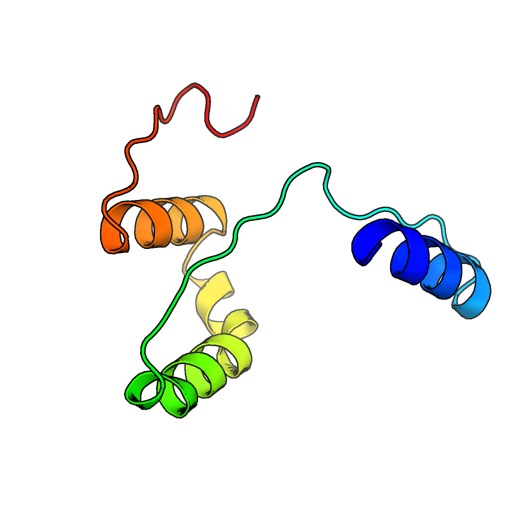ass/Architecture/Topology/Homologous-superfamily). The organism is the s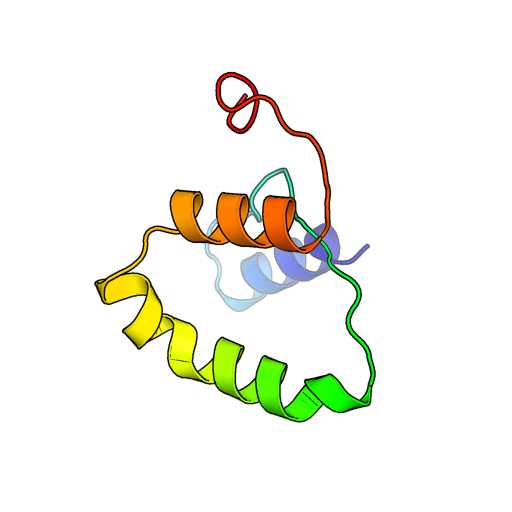ource species.

Q: What known structures does this most resemble?
A: Nearest PDB neighbors are the top structural matches found by Foldseek when searching this structure against the entire Protein Data Bank. Each hit reports a TM-score (0 to 1; >0.5 almost always implies the same fold) and an E-value. These are *structural* homologs — they may share no detectable sequence similarity.

Q: Which residues are buried vs exposed?
A: Solvent-accessible surface area (SASA) is the area in Å² traced out by the centre of a 1.4 Å probe sphere (a water molecule) rolled over the protein's van der Waals surface (Shrake–Rupley / Lee–Richards construction). Buried residues have near-zero SASA; fully exposed residues can exceed 200 Å². The total SASA scales roughly with the number of surface residues.

Q: What are the backbone torsion angles?
A: φ (phi) and ψ (psi) are the two rotatable backbone dihedrals per residue: φ is the C(i-1)–N–Cα–C torsion, ψ is the N–Cα–C–N(i+1) torsion, both in degrees on (−180°, 180°]. α-helical residues cluster near (−60°, −45°); β-strand residues near (−120°, +130°). A Ramachandran plot is simply a scatter of (φ, ψ) for every residue.

Q: Are the domains correctly placed relative to each other?
A: Predicted aligned error is AlphaFold's pairwise confidence. Unlike pLDDT (per-residue), PAE is per-residue-pair and captures whether two parts of the structure are correctly placed relative to each other. Units are ångströms of expected positional error.

Q: What if only a Cα trace is available?
A: P-SEA three-state annotation labels each residue as helix, strand, or coil based purely on the geometry of the Cα trace. It serves as a fallback when the full backbone (and thus DSSP) is unavailable.

Q: What is the amino-acid chain?
A: This is the polypeptide sequence — one letter per residue, N-terminus first. Length ranges from a few dozen residues for small domains to over a thousand for large multi-domain proteins.

Q: What do the rendered images show?
A: The six renders are orthographic views along the three Cartesian axes in both directions. Representation (cartoon, sticks, or surface) and color scheme (sequence-rainbow or by-chain) vary across proteins so the training set covers all the common visualization conventions.

Q: What do the diagnostic plots show?
A: Plot images: a contact map (which residues are close in 3D, as an N×N binary image), a Ramachandran scatter (backbone torsion angles, revealing secondary-structure composition at a glance), and — for AlphaFold structures — a PAE heatmap (pairwise prediction confidence).

Q: How mobile is each atom in the crystal?
A: B-factor (Debye–Waller factor) reflects atomic displacement in the crystal lattice. It is an experimental observable (units Å²), not a prediction; low values mean the atom is pinned down, high values mean it moves or is heterogeneous across the crystal.

Q: Where is each backbone atom in 3D?
A: The mmCIF table is the protein's shape written out atom by atom. For each backbone N, Cα, C, and carbonyl O, it records an (x, y, z) coordinate triple in Å plus the residue type, chain letter, and residue number.